Protein AF-A0A2E2AUE9-F1 (afdb_monomer_lite)

Sequence (92 aa):
MFSQSEFDEYETHVRPLLLKHCVKCHGPDKQESDLRLDQSQYWEAGGISGPALLAGRPEQSLVVLAVKKMDPDLSMPPGDEKLSREEVDILE

Structure (mmCIF, N/CA/C/O backbone):
data_AF-A0A2E2AUE9-F1
#
_entry.id   AF-A0A2E2AUE9-F1
#
loop_
_atom_site.group_PDB
_atom_site.id
_atom_site.type_symbol
_atom_site.label_atom_id
_atom_site.label_alt_id
_atom_site.label_comp_id
_atom_site.label_asym_id
_atom_site.label_entity_id
_atom_site.label_seq_id
_atom_site.pdbx_PDB_ins_code
_atom_site.Cartn_x
_atom_site.Cartn_y
_atom_site.Cartn_z
_atom_site.occupancy
_atom_site.B_iso_or_equiv
_atom_site.auth_seq_id
_atom_site.auth_comp_id
_atom_site.auth_asym_id
_atom_site.auth_atom_id
_atom_site.pdbx_PDB_model_num
ATOM 1 N N . MET A 1 1 ? -22.839 -5.392 -7.588 1.00 54.22 1 MET A N 1
ATOM 2 C CA . MET A 1 1 ? -23.170 -3.966 -7.389 1.00 54.22 1 MET A CA 1
ATOM 3 C C . MET A 1 1 ? -22.789 -3.653 -5.963 1.00 54.22 1 MET A C 1
ATOM 5 O O . MET A 1 1 ? -23.331 -4.310 -5.086 1.00 54.22 1 MET A O 1
ATOM 9 N N . PHE A 1 2 ? -21.816 -2.767 -5.763 1.00 62.06 2 PHE A N 1
ATOM 10 C CA . PHE A 1 2 ? -21.439 -2.317 -4.425 1.00 62.06 2 PHE A CA 1
ATOM 11 C C . PHE A 1 2 ? -22.568 -1.468 -3.833 1.00 62.06 2 PHE A C 1
ATOM 13 O O . PHE A 1 2 ? -23.252 -0.740 -4.560 1.00 62.06 2 PHE A O 1
ATOM 20 N N . SER A 1 3 ? -22.784 -1.605 -2.532 1.00 76.94 3 SER A N 1
ATOM 21 C CA . SER A 1 3 ? -23.631 -0.735 -1.728 1.00 76.94 3 SER A CA 1
ATOM 22 C C . SER A 1 3 ? -23.100 0.699 -1.771 1.00 76.94 3 SER A C 1
ATOM 24 O O . SER A 1 3 ? -21.895 0.932 -1.858 1.00 76.94 3 SER A O 1
ATOM 26 N N . GLN A 1 4 ? -24.000 1.671 -1.640 1.00 76.75 4 GLN A N 1
ATOM 27 C CA . GLN A 1 4 ? -23.633 3.080 -1.493 1.00 76.75 4 GLN A CA 1
ATOM 28 C C . GLN A 1 4 ? -22.686 3.298 -0.295 1.00 76.75 4 GLN A C 1
ATOM 30 O O . GLN A 1 4 ? -21.765 4.098 -0.382 1.00 76.75 4 GLN A O 1
ATOM 35 N N . SER A 1 5 ? -22.837 2.504 0.771 1.00 82.31 5 SER A N 1
ATOM 36 C CA . SER A 1 5 ? -21.947 2.538 1.938 1.00 82.31 5 SER A CA 1
ATOM 37 C C . SER A 1 5 ? -20.540 1.996 1.664 1.00 82.31 5 SER A C 1
ATOM 39 O O . SER A 1 5 ? -19.581 2.489 2.237 1.00 82.31 5 SER A O 1
ATOM 41 N N . GLU A 1 6 ? -20.402 0.983 0.803 1.00 80.75 6 GLU A N 1
ATOM 42 C CA . GLU A 1 6 ? -19.094 0.400 0.459 1.00 80.75 6 GLU A CA 1
ATOM 43 C C . GLU A 1 6 ? -18.286 1.354 -0.425 1.00 80.75 6 GLU A C 1
ATOM 45 O O . GLU A 1 6 ? -17.067 1.446 -0.302 1.00 80.75 6 GLU A O 1
ATOM 50 N N . PHE A 1 7 ? -18.973 2.092 -1.300 1.00 86.88 7 PHE A N 1
ATOM 51 C CA . PHE A 1 7 ? -18.352 3.146 -2.094 1.00 86.88 7 PHE A CA 1
ATOM 52 C C . PHE A 1 7 ? -17.840 4.291 -1.211 1.00 86.88 7 PHE A C 1
ATOM 54 O O . PHE A 1 7 ? -16.697 4.716 -1.371 1.00 86.88 7 PHE A O 1
ATOM 61 N N . ASP A 1 8 ? -18.657 4.755 -0.261 1.00 90.94 8 ASP A N 1
ATOM 62 C CA . ASP A 1 8 ? -18.265 5.825 0.660 1.00 90.94 8 ASP A CA 1
ATOM 63 C C . ASP A 1 8 ? -17.063 5.404 1.523 1.00 90.94 8 ASP A C 1
ATOM 65 O O . ASP A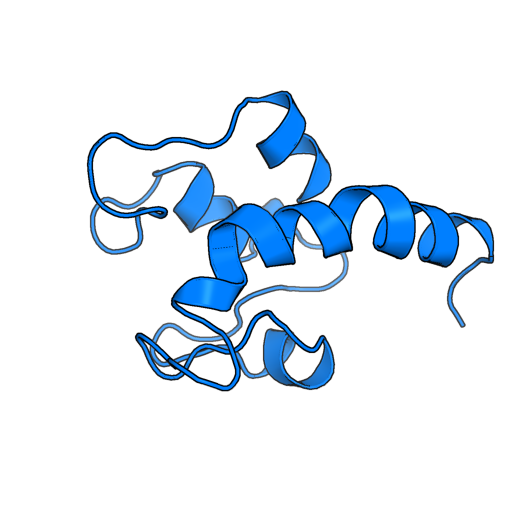 1 8 ? -16.110 6.171 1.658 1.00 90.94 8 ASP A O 1
ATOM 69 N N . GLU A 1 9 ? -17.051 4.171 2.037 1.00 88.94 9 GLU A N 1
ATOM 70 C CA . GLU A 1 9 ? -15.924 3.611 2.799 1.00 88.94 9 GLU A CA 1
ATOM 71 C C . GLU A 1 9 ? -14.629 3.599 1.972 1.00 88.94 9 GLU A C 1
ATOM 73 O O . GLU A 1 9 ? -13.565 4.038 2.421 1.00 88.94 9 GLU A O 1
ATOM 78 N N . TYR A 1 10 ? -14.727 3.162 0.714 1.00 90.19 10 TYR A N 1
ATOM 79 C CA . TYR A 1 10 ? -13.592 3.144 -0.197 1.00 90.19 10 TYR A CA 1
ATOM 80 C C . TYR A 1 10 ? -13.049 4.552 -0.475 1.00 90.19 10 TYR A C 1
ATOM 82 O O . TYR A 1 10 ? -11.846 4.787 -0.351 1.00 90.19 10 TYR A O 1
ATOM 90 N N . GLU A 1 11 ? -13.911 5.498 -0.849 1.00 93.56 11 GLU A N 1
ATOM 91 C CA . GLU A 1 11 ? -13.482 6.846 -1.236 1.00 93.56 11 GLU A CA 1
ATOM 92 C C . GLU A 1 11 ? -12.965 7.670 -0.048 1.00 93.56 11 GLU A C 1
ATOM 94 O O . GLU A 1 11 ? -12.101 8.531 -0.232 1.00 93.56 11 GLU A O 1
ATOM 99 N N . THR A 1 12 ? -13.458 7.411 1.167 1.00 95.06 12 THR A N 1
ATOM 100 C CA . THR A 1 12 ? -13.106 8.199 2.360 1.00 95.06 12 THR A CA 1
ATOM 101 C C . THR A 1 12 ? -11.961 7.615 3.182 1.00 95.06 12 THR A C 1
ATOM 103 O O . THR A 1 12 ? -11.204 8.392 3.767 1.00 95.06 12 THR A O 1
ATOM 106 N N . HIS A 1 13 ? -11.771 6.291 3.186 1.00 94.00 13 HIS A N 1
ATOM 107 C CA . HIS A 1 13 ? -10.732 5.638 3.990 1.00 94.00 13 HIS A CA 1
ATOM 108 C C . HIS A 1 13 ? -9.675 4.946 3.126 1.00 94.00 13 HIS A C 1
ATOM 110 O O . HIS A 1 13 ? -8.488 5.274 3.217 1.00 94.00 13 HIS A O 1
ATOM 116 N N . VAL A 1 14 ? -10.085 4.043 2.232 1.00 93.12 14 VAL A N 1
ATOM 117 C CA . VAL A 1 14 ? -9.145 3.195 1.475 1.00 93.12 14 VAL A CA 1
ATOM 118 C C . VAL A 1 14 ? -8.361 4.002 0.439 1.00 93.12 14 VAL A C 1
ATOM 120 O O . VAL A 1 14 ? -7.131 3.950 0.388 1.00 93.12 14 VAL A O 1
ATOM 123 N N . ARG A 1 15 ? -9.045 4.783 -0.399 1.00 93.94 15 ARG A N 1
ATOM 124 C CA . ARG A 1 15 ? -8.420 5.532 -1.496 1.00 93.94 15 ARG A CA 1
ATOM 125 C C . ARG A 1 15 ? -7.408 6.571 -0.996 1.00 93.94 15 ARG A C 1
ATOM 127 O O . ARG A 1 15 ? -6.300 6.597 -1.543 1.00 93.94 15 ARG A O 1
ATOM 134 N N . PRO A 1 16 ? -7.697 7.394 0.033 1.00 95.75 16 PRO A N 1
ATOM 135 C CA . PRO A 1 16 ? -6.709 8.321 0.580 1.00 95.75 16 PRO A CA 1
ATOM 136 C C . PRO A 1 16 ? -5.486 7.610 1.166 1.00 95.75 16 PRO A C 1
ATOM 138 O O . PRO A 1 16 ? -4.364 8.088 0.988 1.00 95.75 16 PRO A O 1
ATOM 141 N N . LEU A 1 17 ? -5.680 6.453 1.807 1.00 95.69 17 LEU A N 1
ATOM 142 C CA . LEU A 1 17 ? -4.591 5.651 2.359 1.00 95.69 17 LEU A CA 1
ATOM 143 C C . LEU A 1 17 ? -3.646 5.144 1.260 1.00 95.69 17 LEU A C 1
ATOM 145 O O . LEU A 1 17 ? -2.431 5.342 1.346 1.00 95.69 17 LEU A O 1
ATOM 149 N N . LEU A 1 18 ? -4.199 4.558 0.194 1.00 95.56 18 LEU A N 1
ATOM 150 C CA . LEU A 1 18 ? -3.413 4.072 -0.943 1.00 95.56 18 LEU A CA 1
ATOM 151 C C . LEU A 1 18 ? -2.653 5.211 -1.632 1.00 95.56 18 LEU A C 1
ATOM 153 O O . LEU A 1 18 ? -1.479 5.057 -1.972 1.00 95.56 18 LEU A O 1
ATOM 157 N N . LEU A 1 19 ? -3.289 6.373 -1.806 1.00 95.69 19 LEU A N 1
ATOM 158 C CA . LEU A 1 19 ? -2.640 7.552 -2.387 1.00 95.69 19 LEU A CA 1
ATOM 159 C C . LEU A 1 19 ? -1.461 8.041 -1.539 1.00 95.69 19 LEU A C 1
ATOM 161 O O . LEU A 1 19 ? -0.425 8.411 -2.090 1.00 95.69 19 LEU A O 1
ATOM 165 N N . LYS A 1 20 ? -1.613 8.027 -0.212 1.00 95.19 20 LYS A N 1
ATOM 166 C CA . LYS A 1 20 ? -0.597 8.488 0.738 1.00 95.19 20 LYS A CA 1
ATOM 167 C C . LYS A 1 20 ? 0.616 7.558 0.790 1.00 95.19 20 LYS A C 1
ATOM 169 O O . LYS A 1 20 ? 1.742 8.046 0.756 1.00 95.19 20 LYS A O 1
ATOM 174 N N . HIS A 1 21 ? 0.387 6.245 0.854 1.00 95.88 21 HIS A N 1
ATOM 175 C CA . HIS A 1 21 ? 1.435 5.275 1.203 1.00 95.88 21 HIS A CA 1
ATOM 176 C C . HIS A 1 21 ? 1.887 4.370 0.056 1.00 95.88 21 HIS A C 1
ATOM 178 O O . HIS A 1 21 ? 3.008 3.872 0.078 1.00 95.88 21 HIS A O 1
ATOM 184 N N . CYS A 1 22 ? 1.047 4.147 -0.956 1.00 96.12 22 CYS A N 1
ATOM 185 C CA . CYS A 1 22 ? 1.276 3.087 -1.942 1.00 96.12 22 CYS A CA 1
ATOM 186 C C . CYS A 1 22 ? 1.571 3.633 -3.344 1.00 96.12 22 CYS A C 1
ATOM 188 O O . CYS A 1 22 ? 2.515 3.198 -4.007 1.00 96.12 22 CYS A O 1
ATOM 190 N N . VAL A 1 23 ? 0.787 4.610 -3.806 1.00 97.12 23 VAL A N 1
ATOM 191 C CA . VAL A 1 23 ? 0.776 5.049 -5.216 1.00 97.12 23 VAL A CA 1
ATOM 192 C C . VAL A 1 23 ? 2.093 5.687 -5.661 1.00 97.12 23 VAL A C 1
ATOM 194 O O . VAL A 1 23 ? 2.441 5.612 -6.835 1.00 97.12 23 VAL A O 1
ATOM 197 N N . LYS A 1 24 ? 2.879 6.253 -4.741 1.00 96.00 24 LYS A N 1
ATOM 198 C CA . LYS A 1 24 ? 4.194 6.821 -5.073 1.00 96.00 24 LYS A CA 1
ATOM 199 C C . LYS A 1 24 ? 5.148 5.791 -5.702 1.00 96.00 24 LYS A C 1
ATOM 201 O O . LYS A 1 24 ? 5.945 6.164 -6.561 1.00 96.00 24 LYS A O 1
ATOM 206 N N . CYS A 1 25 ? 5.086 4.530 -5.267 1.00 96.75 25 CYS A N 1
ATOM 207 C CA . CYS A 1 25 ? 5.957 3.454 -5.756 1.00 96.75 25 CYS A CA 1
ATOM 208 C C . CYS A 1 25 ? 5.228 2.404 -6.603 1.00 96.75 25 CYS A C 1
ATOM 210 O O . CYS A 1 25 ? 5.873 1.743 -7.414 1.00 96.75 25 CYS A O 1
ATOM 212 N N . HIS A 1 26 ? 3.911 2.274 -6.427 1.00 97.00 26 HIS A N 1
ATOM 213 C CA . HIS A 1 26 ? 3.047 1.308 -7.110 1.00 97.00 26 HIS A CA 1
AT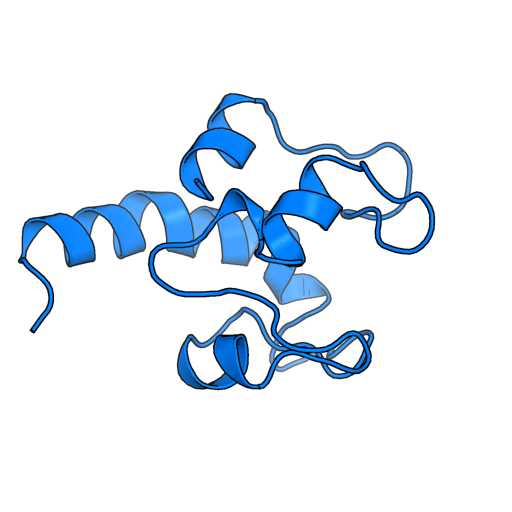OM 214 C C . HIS A 1 26 ? 1.886 2.019 -7.826 1.00 97.00 26 HIS A C 1
ATOM 216 O O . HIS A 1 26 ? 0.714 1.685 -7.649 1.00 97.00 26 HIS A O 1
ATOM 222 N N . GLY A 1 27 ? 2.195 3.067 -8.583 1.00 96.88 27 GLY A N 1
ATOM 223 C CA . GLY A 1 27 ? 1.246 3.915 -9.302 1.00 96.88 27 GLY A CA 1
ATOM 224 C C . GLY A 1 27 ? 1.612 4.083 -10.779 1.00 96.88 27 GLY A C 1
ATOM 225 O O . GLY A 1 27 ? 2.460 3.366 -11.303 1.00 96.88 27 GLY A O 1
ATOM 226 N N . PRO A 1 28 ? 0.981 5.019 -11.502 1.00 96.50 28 PRO A N 1
ATOM 227 C CA . PRO A 1 28 ? 1.236 5.185 -12.933 1.00 96.50 28 PRO A CA 1
ATOM 228 C C . PRO A 1 28 ? 2.677 5.617 -13.236 1.00 96.50 28 PRO A C 1
ATOM 230 O O . PRO A 1 28 ? 3.243 5.158 -14.226 1.00 96.50 28 PRO A O 1
ATOM 233 N N . ASP A 1 29 ? 3.271 6.439 -12.367 1.00 97.12 29 ASP A N 1
ATOM 234 C CA . ASP A 1 29 ? 4.603 7.019 -12.572 1.00 97.12 29 ASP A CA 1
ATOM 235 C C . ASP A 1 29 ? 5.741 6.058 -12.199 1.00 97.12 29 ASP A C 1
ATOM 237 O O . ASP A 1 29 ? 6.841 6.140 -12.750 1.00 97.12 29 ASP A O 1
ATOM 241 N N . LYS A 1 30 ? 5.487 5.140 -11.260 1.00 97.12 30 LYS A N 1
ATOM 242 C CA . LYS A 1 30 ? 6.441 4.128 -10.806 1.00 97.12 30 LYS A CA 1
ATOM 243 C C . LYS A 1 30 ? 5.702 2.843 -10.475 1.00 97.12 30 LYS A C 1
ATOM 245 O O . LYS A 1 30 ? 4.739 2.876 -9.720 1.00 97.12 30 LYS A O 1
ATOM 250 N N . GLN A 1 31 ? 6.174 1.735 -11.034 1.00 96.19 31 GLN A N 1
ATOM 251 C CA . GLN A 1 31 ? 5.551 0.416 -10.919 1.00 96.19 31 GLN A CA 1
ATOM 252 C C . GLN A 1 31 ? 6.568 -0.561 -10.344 1.00 96.19 31 GLN A C 1
ATOM 254 O O . GLN A 1 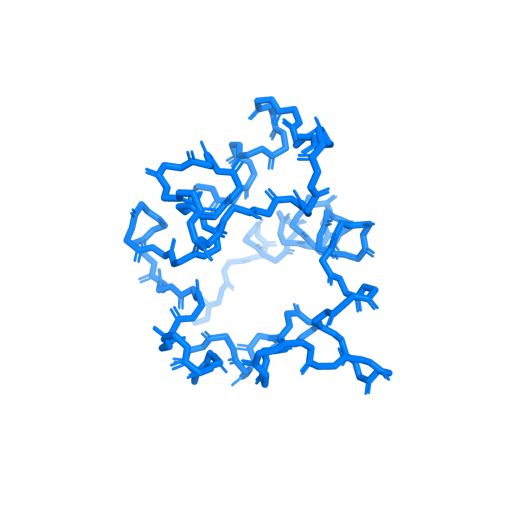31 ? 7.056 -1.453 -11.033 1.00 96.19 31 GLN A O 1
ATOM 259 N N . GLU A 1 32 ? 6.979 -0.339 -9.095 1.00 95.62 32 GLU A N 1
ATOM 260 C CA . GLU A 1 32 ? 7.870 -1.288 -8.430 1.00 95.62 32 GLU A CA 1
ATOM 261 C C . GLU A 1 32 ? 7.211 -2.668 -8.386 1.00 95.62 32 GLU A C 1
ATOM 263 O O . GLU A 1 32 ? 6.022 -2.793 -8.085 1.00 95.62 32 GLU A O 1
ATOM 268 N N . SER A 1 33 ? 7.995 -3.691 -8.727 1.00 94.94 33 SER A N 1
ATOM 269 C CA . SER A 1 33 ? 7.541 -5.080 -8.842 1.00 94.94 33 SER A CA 1
ATOM 270 C C . SER A 1 33 ? 6.363 -5.286 -9.807 1.00 94.94 33 SER A C 1
ATOM 272 O O . SER A 1 33 ? 5.540 -6.170 -9.573 1.00 94.94 33 SER A O 1
ATOM 274 N N . ASP A 1 34 ? 6.264 -4.466 -10.861 1.00 96.19 34 ASP A N 1
ATOM 275 C CA . ASP A 1 34 ? 5.148 -4.425 -11.824 1.00 96.19 34 ASP A CA 1
ATOM 276 C C . ASP A 1 34 ? 3.763 -4.275 -11.163 1.00 96.19 34 ASP A C 1
ATOM 278 O O . ASP A 1 34 ? 2.738 -4.645 -11.730 1.00 96.19 34 ASP A O 1
ATOM 282 N N . LEU A 1 35 ? 3.716 -3.722 -9.947 1.00 96.94 35 LEU A N 1
ATOM 283 C CA . LEU A 1 35 ? 2.492 -3.594 -9.166 1.00 96.94 35 LEU A CA 1
ATOM 284 C C . LEU A 1 35 ? 1.847 -2.212 -9.343 1.00 96.94 35 LEU A C 1
ATOM 286 O O . LEU A 1 35 ? 2.510 -1.173 -9.267 1.00 96.94 35 LEU A O 1
ATOM 290 N N . ARG A 1 36 ? 0.517 -2.208 -9.498 1.00 97.19 36 ARG A N 1
ATOM 291 C CA . ARG A 1 36 ? -0.336 -1.014 -9.566 1.00 97.19 36 ARG A CA 1
ATOM 292 C C . ARG A 1 36 ? -1.437 -1.067 -8.511 1.00 97.19 36 ARG A C 1
ATOM 294 O O . ARG A 1 36 ? -2.271 -1.968 -8.529 1.00 97.19 36 ARG A O 1
ATOM 301 N N . LEU A 1 37 ? -1.460 -0.075 -7.622 1.00 96.56 37 LEU A N 1
ATOM 302 C CA . LEU A 1 37 ? -2.436 0.069 -6.537 1.00 96.56 37 LEU A CA 1
ATOM 303 C C . LEU A 1 37 ? -3.341 1.302 -6.685 1.00 96.56 37 LEU A C 1
ATOM 305 O O . LEU A 1 37 ? -4.321 1.423 -5.959 1.00 96.56 37 LEU A O 1
ATOM 309 N N . ASP A 1 38 ? -3.091 2.181 -7.658 1.00 95.25 38 ASP A N 1
ATOM 310 C CA . ASP A 1 38 ? -3.923 3.365 -7.931 1.00 95.25 38 ASP A CA 1
ATOM 311 C C . ASP A 1 38 ? -5.284 3.039 -8.568 1.00 95.25 38 ASP A C 1
ATOM 313 O O . ASP A 1 38 ? -6.193 3.870 -8.533 1.00 95.25 38 ASP A O 1
ATOM 317 N N . GLN A 1 39 ? -5.431 1.855 -9.172 1.00 92.31 39 GLN A N 1
ATOM 318 C CA . GLN A 1 39 ? -6.653 1.437 -9.859 1.00 92.31 39 GLN A CA 1
ATOM 319 C C . GLN A 1 39 ? -6.985 -0.026 -9.572 1.00 92.31 39 GLN A C 1
ATOM 321 O O . GLN A 1 39 ? -6.166 -0.915 -9.805 1.00 92.31 39 GLN A O 1
ATOM 326 N N . SER A 1 40 ? -8.228 -0.269 -9.154 1.00 89.75 40 SER A N 1
ATOM 327 C CA . SER A 1 40 ? -8.709 -1.582 -8.714 1.00 89.75 40 SER A CA 1
ATOM 328 C C . SER A 1 40 ? -8.642 -2.676 -9.774 1.00 89.75 40 SER A C 1
ATOM 330 O O . SER A 1 40 ? -8.416 -3.836 -9.440 1.00 89.75 40 SER A O 1
ATOM 332 N N . GLN A 1 41 ? -8.750 -2.317 -11.055 1.00 92.12 41 GLN A N 1
ATOM 333 C CA . GLN A 1 41 ? -8.636 -3.266 -12.168 1.00 92.12 41 GLN A CA 1
ATOM 334 C C . GLN A 1 41 ? -7.282 -3.993 -12.237 1.00 92.12 41 GLN A C 1
ATOM 336 O O . GLN A 1 41 ? -7.198 -5.050 -12.853 1.00 92.12 41 GLN A O 1
ATOM 341 N N . TYR A 1 42 ? -6.229 -3.449 -11.617 1.00 94.31 42 TYR A N 1
ATOM 342 C CA . TYR A 1 42 ? -4.909 -4.085 -11.588 1.00 94.31 42 TYR A CA 1
ATOM 343 C C . TYR A 1 42 ? -4.668 -4.929 -10.336 1.00 94.31 42 TYR A C 1
ATOM 345 O O . TYR A 1 42 ? -3.6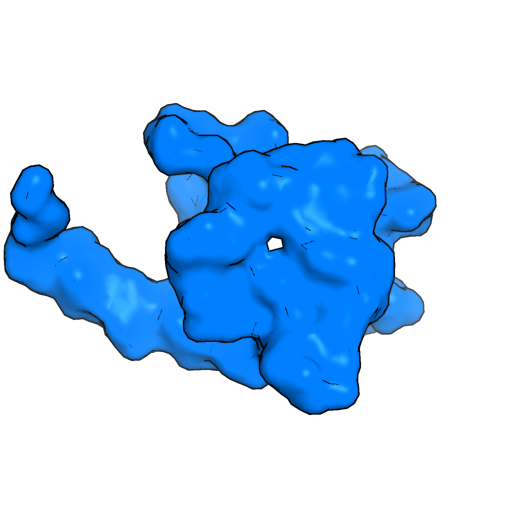90 -5.664 -10.282 1.00 94.31 42 TYR A O 1
ATOM 353 N N . TRP A 1 43 ? -5.533 -4.851 -9.325 1.00 93.31 43 TRP A N 1
ATOM 354 C CA . TRP A 1 43 ? -5.246 -5.446 -8.021 1.00 93.31 43 TRP A CA 1
ATOM 355 C C . TRP A 1 43 ? -5.298 -6.973 -8.023 1.00 93.31 43 TRP A C 1
ATOM 357 O O . TRP A 1 43 ? -4.488 -7.612 -7.353 1.00 93.31 43 TRP A O 1
ATOM 367 N N . GLU A 1 44 ? -6.222 -7.554 -8.792 1.00 91.31 44 GLU A N 1
ATOM 368 C CA . GLU A 1 44 ? -6.339 -9.008 -8.937 1.00 91.31 44 GLU A CA 1
ATOM 369 C C . GLU A 1 44 ? -5.207 -9.581 -9.802 1.00 91.31 44 GLU A C 1
ATOM 371 O O . GLU A 1 44 ? -4.687 -10.651 -9.499 1.00 91.31 44 GLU A O 1
ATOM 376 N N . ALA A 1 45 ? -4.775 -8.850 -10.837 1.00 92.81 45 ALA A N 1
ATOM 377 C CA . ALA A 1 45 ? -3.588 -9.214 -11.613 1.00 92.81 45 ALA A CA 1
ATOM 378 C C . ALA A 1 45 ? -2.312 -9.114 -10.757 1.00 92.81 45 ALA A C 1
ATOM 380 O O . ALA A 1 45 ? -1.447 -9.986 -10.823 1.00 92.81 45 ALA A O 1
ATOM 381 N N . GLY A 1 46 ? -2.237 -8.078 -9.919 1.00 94.75 46 GLY A N 1
ATOM 382 C CA . GLY A 1 46 ? -1.140 -7.833 -8.998 1.00 94.75 46 GLY A CA 1
ATOM 383 C C . GLY A 1 46 ? 0.170 -7.491 -9.702 1.00 94.75 46 GLY A C 1
ATOM 384 O O 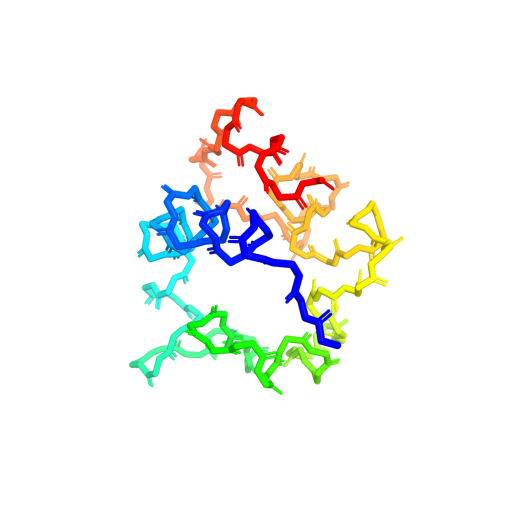. GLY A 1 46 ? 0.170 -6.820 -10.732 1.00 94.75 46 GLY A O 1
ATOM 385 N N . GLY A 1 47 ? 1.283 -7.905 -9.098 1.00 95.38 47 GLY A N 1
ATOM 386 C CA . GLY A 1 47 ? 2.632 -7.690 -9.624 1.00 95.38 47 GLY A CA 1
ATOM 387 C C . GLY A 1 47 ? 3.400 -9.002 -9.764 1.00 95.38 47 GLY A C 1
ATOM 388 O O . GLY A 1 47 ? 2.816 -10.084 -9.790 1.00 95.38 47 GLY A O 1
ATOM 389 N N . ILE A 1 48 ? 4.730 -8.922 -9.779 1.00 95.06 48 ILE A N 1
ATOM 390 C CA . ILE A 1 48 ? 5.627 -10.087 -9.917 1.00 95.06 48 ILE A CA 1
ATOM 391 C C . ILE A 1 48 ? 5.370 -11.151 -8.832 1.00 95.06 48 ILE A C 1
ATOM 393 O O . ILE A 1 48 ? 5.514 -12.345 -9.091 1.00 95.06 48 ILE A O 1
ATOM 397 N N . SER A 1 49 ? 4.949 -10.735 -7.635 1.00 92.81 49 SER A N 1
ATOM 398 C CA . SER A 1 49 ? 4.651 -11.634 -6.512 1.00 92.81 49 SER A CA 1
ATOM 399 C C . SER A 1 49 ? 3.260 -12.287 -6.579 1.00 92.81 49 SER A C 1
ATOM 401 O O . SER A 1 49 ? 2.943 -13.113 -5.727 1.00 92.81 49 SER A O 1
ATOM 403 N N . GLY A 1 50 ? 2.435 -11.944 -7.575 1.00 93.50 50 GLY A N 1
ATOM 404 C CA . GLY A 1 50 ? 1.057 -12.417 -7.729 1.00 93.50 50 GLY A CA 1
ATOM 405 C C . GLY A 1 50 ? -0.005 -11.381 -7.325 1.00 93.50 50 GLY A C 1
ATOM 406 O O . GLY A 1 50 ? 0.321 -10.198 -7.179 1.00 93.50 50 GLY A O 1
ATOM 407 N N . PRO A 1 51 ? -1.275 -11.813 -7.154 1.00 95.06 51 PRO A N 1
ATOM 408 C CA . PRO A 1 51 ? -2.410 -10.941 -6.844 1.00 95.06 51 PRO A CA 1
ATOM 409 C C . PRO A 1 51 ? -2.183 -10.087 -5.596 1.00 95.06 51 PRO A C 1
ATOM 411 O O . PRO A 1 51 ? -1.822 -10.593 -4.534 1.00 95.06 51 PRO A O 1
ATOM 414 N N . ALA A 1 52 ? -2.433 -8.785 -5.709 1.00 94.88 52 ALA A N 1
ATOM 415 C CA . ALA A 1 52 ? -2.173 -7.836 -4.633 1.00 94.88 52 ALA A CA 1
ATOM 416 C C . ALA A 1 52 ? -3.288 -7.839 -3.581 1.00 94.88 52 ALA A C 1
ATOM 418 O O . ALA A 1 52 ? -3.008 -7.851 -2.380 1.00 94.88 52 ALA A O 1
ATOM 419 N N . LEU A 1 53 ? -4.542 -7.844 -4.045 1.00 92.56 53 LEU A N 1
ATOM 420 C CA . LEU A 1 53 ? -5.744 -7.864 -3.214 1.00 92.56 53 LEU A CA 1
ATOM 421 C C . LEU A 1 53 ? -6.713 -8.938 -3.707 1.00 92.56 53 LEU A C 1
ATOM 423 O O . LEU A 1 53 ? -6.966 -9.073 -4.903 1.00 92.56 53 LEU A O 1
ATOM 427 N N . LEU A 1 54 ? -7.275 -9.682 -2.759 1.00 89.56 54 LEU A N 1
ATOM 428 C CA . LEU A 1 54 ? -8.264 -10.726 -2.985 1.00 89.56 54 LEU A CA 1
ATOM 429 C C . LEU A 1 54 ? -9.580 -10.308 -2.330 1.00 89.56 54 LEU A C 1
ATOM 431 O O . LEU A 1 54 ? -9.693 -10.264 -1.105 1.00 89.56 54 LEU A O 1
ATOM 435 N N . ALA A 1 55 ? -10.593 -10.024 -3.150 1.00 84.62 55 ALA A N 1
ATOM 436 C CA . ALA A 1 55 ? -11.906 -9.621 -2.660 1.00 84.62 55 ALA A CA 1
ATOM 437 C C . ALA A 1 55 ? -12.489 -10.671 -1.693 1.00 84.62 55 ALA A C 1
ATOM 439 O O . ALA A 1 55 ? -12.512 -11.869 -1.989 1.00 84.62 55 ALA A O 1
ATOM 440 N N . GLY A 1 56 ? -12.938 -10.207 -0.524 1.00 86.75 56 GLY A N 1
ATOM 441 C CA . GLY A 1 56 ? -13.484 -11.048 0.546 1.00 86.75 56 GLY A CA 1
ATOM 442 C C . GLY A 1 56 ? -12.455 -11.901 1.299 1.00 86.75 56 GLY A C 1
ATOM 443 O O . GLY A 1 56 ? -12.859 -12.733 2.108 1.00 86.75 56 GLY A O 1
ATOM 444 N N . ARG A 1 57 ? -11.152 -11.747 1.017 1.00 90.06 57 ARG A N 1
ATOM 445 C CA . ARG A 1 57 ? -10.046 -12.450 1.695 1.00 90.06 57 ARG A CA 1
ATOM 446 C C . ARG A 1 57 ? -8.864 -11.497 1.959 1.00 90.06 57 ARG A C 1
ATOM 448 O O . ARG A 1 57 ? -7.771 -11.713 1.420 1.00 90.06 57 ARG A O 1
ATOM 455 N N . PRO A 1 58 ? -9.070 -10.428 2.745 1.00 89.31 58 PRO A N 1
ATOM 456 C CA . PRO A 1 58 ? -8.044 -9.422 3.020 1.00 89.31 58 PRO A CA 1
ATOM 457 C C . PRO A 1 58 ? -6.792 -10.030 3.666 1.00 89.31 58 PRO A C 1
ATOM 459 O O . PRO A 1 58 ? -5.677 -9.720 3.262 1.00 89.31 58 PRO A O 1
ATOM 462 N N . GLU A 1 59 ? -6.938 -11.011 4.553 1.00 88.75 59 GLU A N 1
ATOM 463 C CA . GLU A 1 59 ? -5.822 -11.650 5.262 1.00 88.75 59 GLU A CA 1
ATOM 464 C C . GLU A 1 59 ? -4.946 -12.520 4.346 1.00 88.75 59 GLU A C 1
ATOM 466 O O . GLU A 1 59 ? -3.820 -12.865 4.698 1.00 88.75 59 GLU A O 1
ATOM 471 N N . GLN A 1 60 ? -5.459 -12.891 3.167 1.00 90.44 60 GLN A N 1
ATOM 472 C CA . GLN A 1 60 ? -4.709 -13.602 2.125 1.00 90.44 60 GLN A CA 1
ATOM 473 C C . GLN A 1 60 ? -4.138 -12.646 1.069 1.00 90.44 60 GLN A C 1
ATOM 475 O O . GLN A 1 60 ? -3.461 -13.090 0.143 1.00 90.44 60 GLN A O 1
ATOM 480 N N . SER A 1 61 ? -4.428 -11.348 1.173 1.00 92.88 61 SER A N 1
ATOM 481 C CA . SER A 1 61 ? -3.967 -10.342 0.223 1.00 92.88 61 SER A CA 1
ATOM 482 C C . SER A 1 61 ? -2.521 -9.958 0.506 1.00 92.88 61 SER A C 1
ATOM 484 O O . SER A 1 61 ? -2.170 -9.599 1.632 1.00 92.88 61 SER A O 1
ATOM 486 N N . LEU A 1 62 ? -1.677 -9.974 -0.529 1.00 94.12 62 LEU A N 1
ATOM 487 C CA . LEU A 1 62 ? -0.255 -9.653 -0.389 1.00 94.12 62 LEU A CA 1
ATOM 488 C C . LEU A 1 62 ? -0.028 -8.243 0.159 1.00 94.12 62 LEU A C 1
ATOM 490 O O . LEU A 1 62 ? 0.899 -8.049 0.937 1.00 94.12 62 LEU A O 1
ATOM 494 N N . VAL A 1 63 ? -0.889 -7.279 -0.184 1.00 93.88 63 VAL A N 1
ATOM 495 C CA . VAL A 1 63 ? -0.811 -5.914 0.363 1.00 93.88 63 VAL A CA 1
ATOM 496 C C . VAL A 1 63 ? -0.940 -5.917 1.888 1.00 93.88 63 VAL A C 1
ATOM 498 O O . VAL A 1 63 ? -0.137 -5.275 2.559 1.00 93.88 63 VAL A O 1
ATOM 501 N N . VAL A 1 64 ? -1.889 -6.676 2.444 1.00 93.75 64 VAL A N 1
ATOM 502 C CA . VAL A 1 64 ? -2.110 -6.760 3.898 1.00 93.75 64 VAL A CA 1
ATOM 503 C C . VAL A 1 64 ? -0.923 -7.439 4.585 1.00 93.75 64 VAL A C 1
ATOM 505 O O . VAL A 1 64 ? -0.413 -6.946 5.591 1.00 93.75 64 VAL A O 1
ATOM 508 N N . LEU A 1 65 ? -0.414 -8.531 4.008 1.00 93.06 65 LEU A N 1
ATOM 509 C CA . LEU A 1 65 ? 0.769 -9.228 4.527 1.00 93.06 65 LEU A CA 1
ATOM 510 C C . LEU A 1 65 ? 2.029 -8.343 4.497 1.00 93.06 65 LEU A C 1
ATOM 512 O O . LEU A 1 65 ? 2.814 -8.348 5.452 1.00 93.06 65 LEU A O 1
ATOM 516 N N . ALA A 1 66 ? 2.189 -7.551 3.433 1.00 94.12 66 ALA A N 1
ATOM 517 C CA . ALA A 1 66 ? 3.297 -6.624 3.232 1.00 94.12 66 ALA A CA 1
ATOM 518 C C . ALA A 1 66 ? 3.299 -5.490 4.266 1.00 94.12 66 ALA A C 1
ATOM 520 O O . ALA A 1 66 ? 4.334 -5.230 4.883 1.00 94.12 66 ALA A O 1
ATOM 521 N N . VAL A 1 67 ? 2.147 -4.848 4.509 1.00 95.00 67 VAL A N 1
ATOM 522 C CA . VAL A 1 67 ? 2.045 -3.745 5.488 1.00 95.00 67 VAL A CA 1
ATOM 523 C C . VAL A 1 67 ? 2.127 -4.228 6.934 1.00 95.00 67 VAL A C 1
ATOM 525 O O . VAL A 1 67 ? 2.637 -3.513 7.797 1.00 95.00 67 VAL A O 1
ATOM 528 N N . LYS A 1 68 ? 1.714 -5.475 7.202 1.00 92.69 68 LYS A N 1
ATOM 529 C CA . LYS A 1 68 ? 1.936 -6.142 8.495 1.00 92.69 68 LYS A CA 1
ATOM 530 C C . LYS A 1 68 ? 3.386 -6.587 8.698 1.00 92.69 68 LYS A C 1
ATOM 532 O O . LYS A 1 68 ? 3.738 -6.985 9.809 1.00 92.69 68 LYS A O 1
ATOM 537 N N . LYS A 1 69 ? 4.227 -6.507 7.658 1.00 89.50 69 LYS A N 1
ATOM 538 C CA . LYS A 1 69 ? 5.638 -6.926 7.665 1.00 89.50 69 LYS A CA 1
ATOM 539 C C . LYS A 1 69 ? 5.818 -8.358 8.185 1.00 89.50 69 LYS A C 1
ATOM 541 O O . LYS A 1 69 ? 6.726 -8.639 8.964 1.00 89.50 69 LYS A O 1
ATOM 546 N N . MET A 1 70 ? 4.915 -9.257 7.778 1.00 83.69 70 MET A N 1
ATOM 547 C CA . MET A 1 70 ? 4.971 -10.679 8.154 1.00 83.69 70 MET A CA 1
ATOM 548 C C . MET A 1 70 ? 6.029 -11.449 7.354 1.00 83.69 70 MET A C 1
ATOM 550 O O . MET A 1 70 ? 6.508 -12.482 7.816 1.00 83.69 70 MET A O 1
ATOM 554 N N . ASP A 1 71 ? 6.409 -10.921 6.188 1.00 80.62 71 ASP A N 1
ATOM 555 C CA . ASP A 1 71 ? 7.486 -11.416 5.337 1.00 80.62 71 ASP A CA 1
ATOM 556 C C . ASP A 1 71 ? 8.524 -10.290 5.123 1.00 80.62 71 ASP A C 1
ATOM 558 O O . ASP A 1 71 ? 8.170 -9.224 4.599 1.00 80.62 71 ASP A O 1
ATOM 562 N N . PRO A 1 72 ? 9.791 -10.472 5.547 1.00 80.25 72 PRO A N 1
ATOM 563 C CA . PRO A 1 72 ? 10.854 -9.489 5.344 1.00 80.25 72 PRO A CA 1
ATOM 564 C C . PRO A 1 72 ? 11.092 -9.129 3.873 1.00 80.25 72 PRO A C 1
ATOM 566 O O . PRO A 1 72 ? 11.429 -7.980 3.590 1.00 80.25 72 PRO A O 1
ATOM 569 N N . ASP A 1 73 ? 10.874 -10.068 2.949 1.00 83.19 73 ASP A N 1
ATOM 570 C CA . ASP A 1 73 ? 11.131 -9.880 1.516 1.00 83.19 73 ASP A CA 1
ATOM 571 C C . ASP A 1 73 ? 9.994 -9.115 0.812 1.00 83.19 73 ASP A C 1
ATOM 573 O O . ASP A 1 73 ? 10.173 -8.596 -0.290 1.00 83.19 73 ASP A O 1
ATOM 577 N N . LEU A 1 74 ? 8.829 -8.998 1.461 1.00 85.81 74 LEU A N 1
ATOM 578 C CA . LEU A 1 74 ? 7.647 -8.287 0.955 1.00 85.81 74 LEU A CA 1
ATOM 579 C C . LEU A 1 74 ? 7.266 -7.070 1.810 1.00 85.81 74 LEU A C 1
ATOM 581 O O . LEU A 1 74 ? 6.234 -6.449 1.575 1.00 85.81 74 LEU A O 1
ATOM 585 N N . SER A 1 75 ? 8.065 -6.732 2.821 1.00 91.69 75 SER A N 1
ATOM 586 C CA . SER A 1 75 ? 7.721 -5.706 3.807 1.00 91.69 75 SER A CA 1
ATOM 587 C C . SER A 1 75 ? 7.596 -4.311 3.190 1.00 91.69 75 SER A C 1
ATOM 589 O O . SER A 1 75 ? 8.556 -3.776 2.635 1.00 91.69 75 SER A O 1
ATOM 591 N N . MET A 1 76 ? 6.428 -3.687 3.373 1.00 93.62 76 MET A N 1
ATOM 592 C CA . MET A 1 76 ? 6.115 -2.345 2.871 1.00 93.62 76 MET A CA 1
ATOM 593 C C . MET A 1 76 ? 5.556 -1.438 3.985 1.00 93.62 76 MET A C 1
ATOM 595 O O . MET A 1 76 ? 4.918 -1.934 4.913 1.00 93.62 76 MET A O 1
ATOM 599 N N . PRO A 1 77 ? 5.765 -0.111 3.919 1.00 92.31 77 PRO A N 1
ATOM 600 C CA . PRO A 1 77 ? 6.738 0.578 3.071 1.00 92.31 77 PRO A CA 1
ATOM 601 C C . PRO A 1 77 ? 8.188 0.162 3.409 1.00 92.31 77 PRO A C 1
ATOM 603 O O . PRO A 1 77 ? 8.434 -0.378 4.501 1.00 92.31 77 PRO A O 1
ATOM 606 N N . PRO A 1 78 ? 9.153 0.377 2.494 1.00 87.69 78 PRO A N 1
ATOM 607 C CA . PRO A 1 78 ? 10.546 0.013 2.729 1.00 87.69 78 PRO A CA 1
ATOM 608 C C . PRO A 1 78 ? 11.139 0.781 3.919 1.00 87.69 78 PRO A C 1
ATOM 610 O O . PRO A 1 78 ? 10.789 1.929 4.186 1.00 87.69 78 PRO A O 1
ATOM 613 N N . GLY A 1 79 ? 12.081 0.150 4.621 1.00 85.06 79 GLY A N 1
ATOM 614 C CA . GLY A 1 79 ? 12.730 0.725 5.802 1.00 85.06 79 GLY A CA 1
ATOM 615 C C . GLY A 1 79 ? 11.881 0.629 7.074 1.00 85.06 79 GLY A C 1
ATOM 616 O O . GLY A 1 79 ? 11.096 -0.307 7.250 1.00 85.06 79 GLY A O 1
ATOM 617 N N . ASP A 1 80 ? 12.064 1.594 7.976 1.00 83.94 80 ASP A N 1
ATOM 618 C CA . ASP A 1 80 ? 11.445 1.589 9.311 1.00 83.94 80 ASP A CA 1
ATOM 619 C C . ASP A 1 80 ? 10.029 2.183 9.341 1.00 83.94 80 ASP A C 1
ATOM 621 O O . ASP A 1 80 ? 9.340 2.073 10.357 1.00 83.94 80 ASP A O 1
ATOM 625 N N . GLU A 1 81 ? 9.574 2.784 8.237 1.00 87.38 81 GLU A N 1
ATOM 626 C CA . GLU A 1 81 ? 8.219 3.324 8.121 1.00 87.38 81 GLU A CA 1
ATOM 627 C C . GLU A 1 81 ? 7.180 2.206 8.255 1.00 87.38 81 GLU A C 1
ATOM 629 O O . GLU A 1 81 ? 7.358 1.093 7.750 1.00 87.38 81 GLU A O 1
ATOM 634 N N . LYS A 1 82 ? 6.100 2.485 8.983 1.00 91.62 82 LYS A N 1
ATOM 635 C CA . LYS A 1 82 ? 4.999 1.552 9.214 1.00 91.62 82 LYS A CA 1
ATOM 636 C C . LYS A 1 82 ? 3.692 2.319 9.207 1.00 91.62 82 LYS A C 1
ATOM 638 O O . LYS A 1 82 ? 3.625 3.425 9.743 1.00 91.62 82 LYS A O 1
ATOM 643 N N . LEU A 1 83 ? 2.671 1.688 8.644 1.00 94.75 83 LEU A N 1
ATOM 644 C CA . LEU A 1 83 ? 1.301 2.140 8.813 1.00 94.75 83 LEU A CA 1
ATOM 645 C C . LEU A 1 83 ? 0.914 2.010 10.290 1.00 94.75 83 LEU A C 1
ATOM 647 O O . LEU A 1 83 ? 1.405 1.122 11.000 1.00 94.75 83 LEU A O 1
ATOM 651 N N . SER A 1 84 ? 0.045 2.905 10.756 1.00 95.44 84 SER A N 1
ATOM 652 C CA . SER A 1 84 ? -0.571 2.742 12.071 1.00 95.44 84 SER A CA 1
ATOM 653 C C . SER A 1 84 ? -1.470 1.505 12.086 1.00 95.44 84 SER A C 1
ATOM 655 O O . SER A 1 84 ? -1.833 0.965 11.041 1.00 95.44 84 SER A O 1
ATOM 657 N N . ARG A 1 85 ? -1.853 1.044 13.279 1.00 94.31 85 ARG A N 1
ATOM 658 C CA . ARG A 1 85 ? -2.784 -0.083 13.390 1.00 94.31 85 ARG A CA 1
ATOM 659 C C . ARG A 1 85 ? -4.111 0.233 12.700 1.00 94.31 85 ARG A C 1
ATOM 661 O O . ARG A 1 85 ? -4.609 -0.591 11.955 1.00 94.31 85 ARG A O 1
ATOM 668 N N . GLU A 1 86 ? -4.614 1.444 12.894 1.00 95.12 86 GLU A N 1
ATOM 669 C CA . GLU A 1 86 ? -5.857 1.925 12.293 1.00 95.12 86 GLU A CA 1
ATOM 670 C C . GLU A 1 86 ? -5.751 2.003 10.763 1.00 95.12 86 GLU A C 1
ATOM 672 O O . GLU A 1 86 ? -6.697 1.677 10.059 1.00 95.12 86 GLU A O 1
ATOM 677 N N . GLU A 1 87 ? -4.5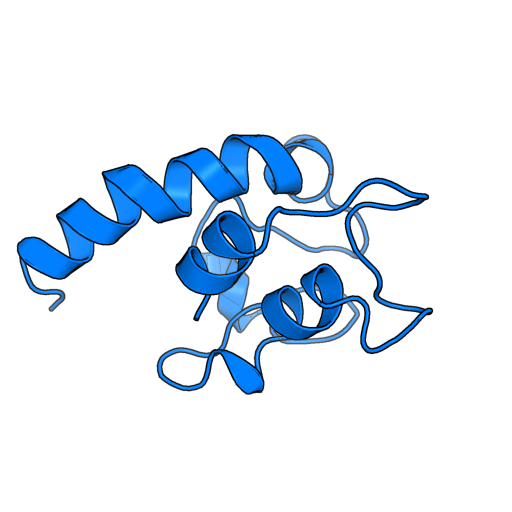89 2.400 10.235 1.00 95.75 87 GLU A N 1
ATOM 678 C CA . GLU A 1 87 ? -4.326 2.396 8.793 1.00 95.75 87 GLU A CA 1
ATOM 679 C C . GLU A 1 87 ? -4.273 0.969 8.218 1.00 95.75 87 GLU A C 1
ATOM 681 O O . GLU A 1 87 ? -4.719 0.754 7.095 1.00 95.75 87 GLU A O 1
ATOM 686 N N . VAL A 1 88 ? -3.757 -0.010 8.969 1.00 94.12 88 VAL A N 1
ATOM 687 C CA . VAL A 1 88 ? -3.797 -1.425 8.563 1.00 94.12 88 VAL A CA 1
ATOM 688 C C . VAL A 1 88 ? -5.221 -1.974 8.631 1.00 94.12 88 VAL A C 1
ATOM 690 O O . VAL A 1 88 ? -5.624 -2.654 7.695 1.00 94.12 88 VAL A O 1
ATOM 693 N N . ASP A 1 89 ? -5.985 -1.638 9.673 1.00 93.38 89 ASP A N 1
ATOM 694 C CA . ASP A 1 89 ? -7.371 -2.090 9.857 1.00 93.38 89 ASP A CA 1
ATOM 695 C C . ASP A 1 89 ? -8.292 -1.608 8.710 1.00 93.38 89 ASP A C 1
ATOM 697 O O . ASP A 1 89 ? -9.248 -2.289 8.375 1.00 93.38 89 ASP A O 1
ATOM 701 N N . ILE A 1 90 ? -7.991 -0.478 8.052 1.00 93.31 90 ILE A N 1
ATOM 702 C CA . ILE A 1 90 ? -8.719 -0.000 6.852 1.00 93.31 90 ILE A CA 1
ATOM 703 C C . ILE A 1 90 ? -8.556 -0.946 5.644 1.00 93.31 90 ILE A C 1
ATOM 705 O O . ILE A 1 90 ? -9.371 -0.926 4.721 1.00 93.31 90 ILE A O 1
ATOM 709 N N . LEU A 1 91 ? -7.480 -1.736 5.604 1.00 90.06 91 LEU A N 1
ATOM 710 C CA . LEU A 1 91 ? -7.186 -2.670 4.513 1.00 90.06 91 LEU A CA 1
ATOM 711 C C . LEU A 1 91 ? -7.731 -4.086 4.775 1.00 90.06 91 LEU A C 1
ATOM 713 O O . LEU A 1 91 ? -7.571 -4.948 3.905 1.00 90.06 91 LEU A O 1
ATOM 717 N N . GLU A 1 92 ? -8.342 -4.319 5.942 1.00 86.38 92 GLU A N 1
ATOM 718 C CA . GLU A 1 92 ? -8.970 -5.584 6.351 1.00 86.38 92 GLU A CA 1
ATOM 719 C C . GLU A 1 92 ? -10.500 -5.511 6.279 1.00 86.38 92 GLU A C 1
ATOM 721 O O . GLU A 1 92 ? -11.095 -6.424 5.667 1.00 86.38 92 GLU A O 1
#

Secondary structure (DSSP, 8-state):
---HHHHHHIIIIIHHHHHHHTTTTBSSS-BGGG---SSGGGTTT-BTTB-S--TT-GGG-HHHHHHTT-STTS-SSSTT----HHHHHTT-

Radius of gyration: 12.57 Å; chains: 1; bounding box: 36×22×26 Å

pLDDT: mean 91.2, std 6.87, range [54.22, 97.19]

Foldseek 3Di:
DDDPVVVCLCVPQVQVLCVVFPCVQCHPVHNVQVHHDNDPVRQQQGGVVHHQADPPCLVPHLVLCQLVPVDVVSHPDPDPDHDDPVSSVSSD